Protein AF-A0A8X6P388-F1 (afdb_monomer_lite)

Secondary structure (DSSP, 8-state):
---EEEESS-TT--HHHHHHHHHHTT--EEEEEEEEETTTTEEEEEEEEEEPP-TTGGGGGG--EETTEE-EEEE----------

Structure (mmCIF, N/CA/C/O backbone):
data_AF-A0A8X6P388-F1
#
_entry.id   AF-A0A8X6P388-F1
#
loop_
_atom_site.group_PDB
_atom_site.id
_atom_site.type_symbol
_atom_site.label_atom_id
_atom_site.label_alt_id
_atom_site.label_comp_id
_atom_site.label_asym_id
_atom_site.label_entity_id
_atom_site.label_seq_id
_atom_site.pdbx_PDB_ins_code
_atom_site.Cartn_x
_atom_site.Cartn_y
_atom_site.Cartn_z
_atom_site.occupancy
_atom_site.B_iso_or_equiv
_atom_site.auth_seq_id
_atom_site.auth_comp_id
_atom_site.auth_asym_id
_atom_site.auth_atom_id
_atom_site.pdbx_PDB_model_num
ATOM 1 N N . MET A 1 1 ? 0.493 11.767 12.608 1.00 77.62 1 MET A N 1
ATOM 2 C CA . MET A 1 1 ? 0.235 11.298 11.230 1.00 77.62 1 MET A CA 1
ATOM 3 C C . MET A 1 1 ? 0.535 9.811 11.174 1.00 77.62 1 MET A C 1
ATOM 5 O O . MET A 1 1 ? 1.599 9.421 11.654 1.00 77.62 1 MET A O 1
ATOM 9 N N . LEU A 1 2 ? -0.402 8.999 10.683 1.00 91.25 2 LEU A N 1
ATOM 10 C CA . LEU A 1 2 ? -0.198 7.558 10.545 1.00 91.25 2 LEU A CA 1
ATOM 11 C C . LEU A 1 2 ? 0.796 7.292 9.407 1.00 91.25 2 LEU A C 1
ATOM 13 O O . LEU A 1 2 ? 0.715 7.926 8.362 1.00 91.25 2 LEU A O 1
ATOM 17 N N . LYS A 1 3 ? 1.739 6.374 9.617 1.00 95.44 3 LYS A N 1
ATOM 18 C CA . LYS A 1 3 ? 2.631 5.863 8.573 1.00 95.44 3 LYS A CA 1
ATOM 19 C C . LYS A 1 3 ? 2.618 4.349 8.646 1.00 95.44 3 LYS A C 1
ATOM 21 O O . LYS A 1 3 ? 2.897 3.797 9.715 1.00 95.44 3 LYS A O 1
ATOM 26 N N . VAL A 1 4 ? 2.320 3.698 7.532 1.00 96.94 4 VAL A N 1
ATOM 27 C CA . VAL A 1 4 ? 2.263 2.239 7.445 1.00 96.94 4 VAL A CA 1
ATOM 28 C C . VAL A 1 4 ? 3.246 1.720 6.406 1.00 96.94 4 VAL A C 1
ATOM 30 O O . VAL A 1 4 ? 3.613 2.421 5.467 1.00 96.94 4 VAL A O 1
ATOM 33 N N . ILE A 1 5 ? 3.692 0.488 6.610 1.00 97.44 5 ILE A N 1
ATOM 34 C CA . ILE A 1 5 ? 4.490 -0.286 5.670 1.00 97.44 5 ILE A CA 1
ATOM 35 C C . ILE A 1 5 ? 3.625 -1.413 5.132 1.00 97.44 5 ILE A C 1
ATOM 37 O O . ILE A 1 5 ? 3.107 -2.211 5.915 1.00 97.44 5 ILE A O 1
ATOM 41 N N . ILE A 1 6 ? 3.533 -1.498 3.812 1.00 97.88 6 ILE A N 1
ATOM 42 C CA . ILE A 1 6 ? 2.924 -2.612 3.091 1.00 97.88 6 ILE A CA 1
ATOM 43 C C . ILE A 1 6 ? 4.035 -3.566 2.650 1.00 97.88 6 ILE A C 1
ATOM 45 O O . ILE A 1 6 ? 5.068 -3.139 2.126 1.00 97.88 6 ILE A O 1
ATOM 49 N N . ARG A 1 7 ? 3.833 -4.861 2.901 1.00 97.25 7 ARG A N 1
ATOM 50 C CA . ARG A 1 7 ? 4.701 -5.969 2.477 1.00 97.25 7 ARG A CA 1
ATOM 51 C C . ARG A 1 7 ? 3.895 -6.982 1.675 1.00 97.25 7 ARG A C 1
ATOM 53 O O . ARG A 1 7 ? 2.689 -7.076 1.882 1.00 97.25 7 ARG A O 1
ATOM 60 N N . GLY A 1 8 ? 4.576 -7.793 0.868 1.00 96.38 8 GLY A N 1
ATOM 61 C CA . GLY A 1 8 ? 3.946 -8.841 0.050 1.00 96.38 8 GLY A CA 1
ATOM 62 C C . GLY A 1 8 ? 3.720 -8.441 -1.409 1.00 96.38 8 GLY A C 1
ATOM 63 O O . GLY A 1 8 ? 3.175 -9.232 -2.166 1.00 96.38 8 GLY A O 1
ATOM 64 N N . LEU A 1 9 ? 4.173 -7.245 -1.797 1.00 96.19 9 LEU A N 1
ATOM 65 C CA . LEU A 1 9 ? 4.198 -6.768 -3.180 1.00 96.19 9 LEU A CA 1
ATOM 66 C C . LEU A 1 9 ? 5.609 -6.913 -3.782 1.00 96.19 9 LEU A C 1
ATOM 68 O O . LEU A 1 9 ? 6.591 -6.829 -3.029 1.00 96.19 9 LEU A O 1
ATOM 72 N N . PRO A 1 10 ? 5.731 -7.082 -5.112 1.00 94.75 10 PRO A N 1
ATOM 73 C CA . PRO A 1 10 ? 7.006 -6.992 -5.822 1.00 94.75 10 PRO A CA 1
ATOM 74 C C . PRO A 1 10 ? 7.707 -5.646 -5.581 1.00 94.75 10 PRO A C 1
ATOM 76 O O . PRO A 1 10 ? 7.056 -4.623 -5.388 1.00 94.75 10 PRO A O 1
ATOM 79 N N . ALA A 1 11 ? 9.043 -5.622 -5.585 1.00 92.88 11 ALA A N 1
ATOM 80 C CA . ALA A 1 11 ? 9.820 -4.398 -5.332 1.00 92.88 11 ALA A CA 1
ATOM 81 C C . ALA A 1 11 ? 9.752 -3.368 -6.482 1.00 92.88 11 ALA A C 1
ATOM 83 O O . ALA A 1 11 ? 10.145 -2.212 -6.315 1.00 92.88 11 ALA A O 1
ATOM 84 N N . ASP A 1 12 ? 9.277 -3.801 -7.641 1.00 93.25 12 ASP A N 1
ATOM 85 C CA . ASP A 1 12 ? 9.066 -3.050 -8.875 1.00 93.25 12 ASP A CA 1
ATOM 86 C C . ASP A 1 12 ? 7.579 -2.772 -9.156 1.00 93.25 12 ASP A C 1
ATOM 88 O O . ASP A 1 12 ? 7.252 -2.249 -10.217 1.00 93.25 12 ASP A O 1
ATOM 92 N N . ASN A 1 13 ? 6.682 -3.076 -8.206 1.00 94.75 13 ASN A N 1
ATOM 93 C CA . ASN A 1 13 ? 5.252 -2.791 -8.338 1.00 94.75 13 ASN A CA 1
ATOM 94 C C . ASN A 1 13 ? 5.010 -1.307 -8.656 1.00 94.75 13 ASN A C 1
ATOM 96 O O . ASN A 1 13 ? 5.561 -0.429 -7.981 1.00 94.75 13 ASN A O 1
ATOM 100 N N . ASP A 1 14 ? 4.135 -1.025 -9.627 1.00 95.31 14 ASP A N 1
ATOM 101 C CA . ASP A 1 14 ? 3.815 0.348 -10.015 1.00 95.31 14 ASP A CA 1
ATOM 102 C C . ASP A 1 14 ? 3.139 1.085 -8.844 1.00 95.31 14 ASP A C 1
ATOM 104 O O . ASP A 1 14 ? 2.175 0.616 -8.230 1.00 95.31 14 ASP A O 1
ATOM 108 N N . ILE A 1 15 ? 3.671 2.260 -8.509 1.00 95.88 15 ILE A N 1
ATOM 109 C CA . ILE A 1 15 ? 3.152 3.113 -7.439 1.00 95.88 15 ILE A CA 1
ATOM 110 C C . ILE A 1 15 ? 1.758 3.645 -7.789 1.00 95.88 15 ILE A C 1
ATOM 112 O O . ILE A 1 15 ? 0.930 3.795 -6.893 1.00 95.88 15 ILE A O 1
ATOM 116 N N . LYS A 1 16 ? 1.475 3.929 -9.064 1.00 96.50 16 LYS A N 1
ATOM 117 C CA . LYS A 1 16 ? 0.161 4.416 -9.503 1.00 96.50 16 LYS A CA 1
ATOM 118 C C . LYS A 1 16 ? -0.906 3.342 -9.342 1.00 96.50 16 LYS A C 1
ATOM 120 O O . LYS A 1 16 ? -1.974 3.636 -8.81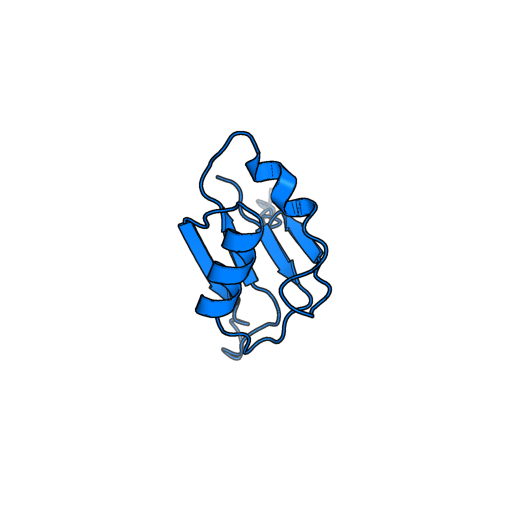8 1.00 96.50 16 LYS A O 1
ATOM 125 N N . GLU A 1 17 ? -0.599 2.106 -9.728 1.00 96.00 17 GLU A N 1
ATOM 126 C CA . GLU A 1 17 ? -1.499 0.969 -9.511 1.00 96.00 17 GLU A CA 1
ATOM 127 C C . GLU A 1 17 ? -1.733 0.737 -8.018 1.00 96.00 17 GLU A C 1
ATOM 129 O O . GLU A 1 17 ? -2.876 0.622 -7.587 1.00 96.00 17 GLU A O 1
ATOM 134 N N . LEU A 1 18 ? -0.673 0.790 -7.204 1.00 97.31 18 LEU A N 1
ATOM 135 C CA . LEU A 1 18 ? -0.790 0.693 -5.750 1.00 97.31 18 LEU A CA 1
ATOM 136 C C . LEU A 1 18 ? -1.695 1.789 -5.160 1.00 97.31 18 LEU A C 1
ATOM 138 O O . LEU A 1 18 ? -2.502 1.506 -4.278 1.00 97.31 18 LEU A O 1
ATOM 142 N N . ILE A 1 19 ? -1.580 3.035 -5.630 1.00 98.06 19 ILE A N 1
ATOM 143 C CA . ILE A 1 19 ? -2.461 4.132 -5.202 1.00 98.06 19 ILE A CA 1
ATOM 144 C C . ILE A 1 19 ? -3.915 3.833 -5.574 1.00 98.06 19 ILE A C 1
ATOM 146 O O . ILE A 1 19 ? -4.785 3.969 -4.715 1.00 98.06 19 ILE A O 1
ATOM 150 N N . ASN A 1 20 ? -4.172 3.403 -6.811 1.00 98.06 20 ASN A N 1
ATOM 151 C CA . ASN A 1 20 ? -5.521 3.087 -7.278 1.00 98.06 20 ASN A CA 1
ATOM 152 C C . ASN A 1 20 ? -6.151 1.962 -6.444 1.00 98.06 20 ASN A C 1
ATOM 154 O O . ASN A 1 20 ? -7.280 2.096 -5.988 1.00 98.06 20 ASN A O 1
ATOM 158 N N . GLU A 1 21 ? -5.409 0.889 -6.171 1.00 97.88 21 GLU A N 1
ATOM 159 C CA . GLU A 1 21 ? -5.878 -0.222 -5.335 1.00 97.88 21 GLU A CA 1
ATOM 160 C C . GLU A 1 21 ? -6.198 0.230 -3.901 1.00 97.88 21 GLU A C 1
ATOM 162 O O . GLU A 1 21 ? -7.242 -0.110 -3.348 1.00 97.88 21 GLU A O 1
ATOM 167 N N . ILE A 1 22 ? -5.350 1.070 -3.297 1.00 96.75 22 ILE A N 1
ATOM 168 C CA . ILE A 1 22 ? -5.613 1.638 -1.964 1.00 96.75 22 ILE A CA 1
ATOM 169 C C . ILE A 1 22 ? -6.891 2.501 -1.974 1.00 96.75 22 ILE A C 1
ATOM 171 O O . ILE A 1 22 ? -7.672 2.451 -1.020 1.00 96.75 22 ILE A O 1
ATOM 175 N N . GLN A 1 23 ? -7.135 3.248 -3.056 1.00 96.81 23 GLN A N 1
ATOM 176 C CA . GLN A 1 23 ? -8.353 4.043 -3.245 1.00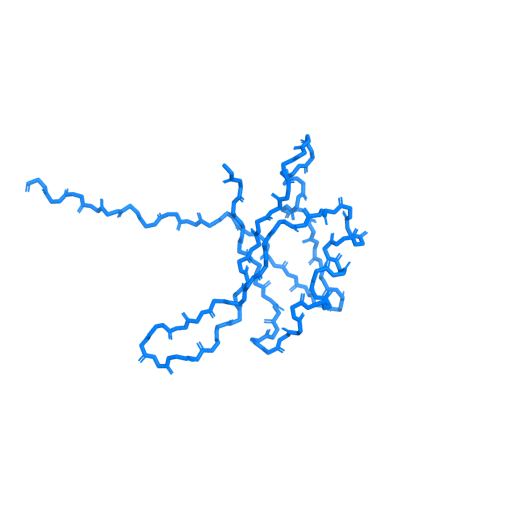 96.81 23 GLN A CA 1
ATOM 177 C C . GLN A 1 23 ? -9.603 3.183 -3.435 1.00 96.81 23 GLN A C 1
ATOM 179 O O . GLN A 1 23 ? -10.651 3.525 -2.889 1.00 96.81 23 GLN A O 1
ATOM 184 N N . LEU A 1 24 ? -9.501 2.047 -4.130 1.00 97.06 24 LEU A N 1
ATOM 185 C CA . LEU A 1 24 ? -10.592 1.073 -4.249 1.00 97.06 24 LEU A CA 1
ATOM 186 C C . LEU A 1 24 ? -10.983 0.472 -2.890 1.00 97.06 24 LEU A C 1
ATOM 188 O O . LEU A 1 24 ? -12.147 0.147 -2.674 1.00 97.06 24 LEU A O 1
ATOM 192 N N . HIS A 1 25 ? -10.043 0.402 -1.945 1.00 95.88 25 HIS A N 1
ATOM 193 C CA . HIS A 1 25 ? -10.313 0.051 -0.549 1.00 95.88 25 HIS A CA 1
ATOM 194 C C . HIS A 1 25 ? -10.875 1.206 0.301 1.00 95.88 25 HIS A C 1
ATOM 196 O O . HIS A 1 25 ? -11.048 1.040 1.505 1.00 95.88 25 HIS A O 1
ATOM 202 N N . GLY A 1 26 ? -11.161 2.370 -0.291 1.00 96.06 26 GLY A N 1
ATOM 203 C CA . GLY A 1 26 ? -11.746 3.524 0.398 1.00 96.06 26 GLY A CA 1
ATOM 204 C C . GLY A 1 26 ? -10.731 4.460 1.064 1.00 96.06 26 GLY A C 1
ATOM 205 O O . GLY A 1 26 ? -11.124 5.407 1.746 1.00 96.06 26 GLY A O 1
ATOM 206 N N . PHE A 1 27 ? -9.426 4.253 0.860 1.00 96.12 27 PHE A N 1
ATOM 207 C CA . PHE A 1 27 ? -8.383 5.084 1.465 1.00 96.12 27 PHE A CA 1
ATOM 208 C C . PHE A 1 27 ? -7.742 6.019 0.442 1.00 96.12 27 PHE A C 1
ATOM 210 O O . PHE A 1 27 ? -7.294 5.605 -0.618 1.00 96.12 27 PHE A O 1
ATOM 217 N N . ASN A 1 28 ? -7.596 7.294 0.796 1.00 95.06 28 ASN A N 1
ATOM 218 C CA . ASN A 1 28 ? -6.873 8.260 -0.028 1.00 95.06 28 ASN A CA 1
ATOM 219 C C . ASN A 1 28 ? -5.483 8.507 0.567 1.00 95.06 28 ASN A C 1
ATOM 221 O O . ASN A 1 28 ? -5.398 9.151 1.611 1.00 95.06 28 ASN A O 1
ATOM 225 N N . PRO A 1 29 ? -4.386 8.006 -0.024 1.00 96.50 29 PRO A N 1
ATOM 226 C CA . PRO A 1 29 ? -3.051 8.281 0.486 1.00 96.50 29 PRO A CA 1
ATOM 227 C C . PRO A 1 29 ? -2.573 9.687 0.104 1.00 96.50 29 PRO A C 1
ATOM 229 O O . PRO A 1 29 ? -2.707 10.108 -1.039 1.00 96.50 29 PRO A O 1
ATOM 232 N N . ASP A 1 30 ? -1.967 10.397 1.059 1.00 96.75 30 ASP A N 1
ATOM 233 C CA . ASP A 1 30 ? -1.261 11.658 0.793 1.00 96.75 30 ASP A CA 1
ATOM 234 C C . ASP A 1 30 ? 0.164 11.399 0.264 1.00 96.75 30 ASP A C 1
ATOM 236 O O . ASP A 1 30 ? 0.737 12.246 -0.415 1.00 96.75 30 ASP A O 1
ATOM 240 N N . HIS A 1 31 ? 0.754 10.234 0.572 1.00 97.19 31 HIS A N 1
ATOM 241 C CA . HIS A 1 31 ? 2.075 9.831 0.074 1.00 97.19 31 HIS A CA 1
ATOM 242 C C . HIS A 1 31 ? 2.198 8.310 -0.060 1.00 97.19 31 HIS A C 1
ATOM 244 O O . HIS A 1 31 ? 1.804 7.571 0.848 1.00 97.19 31 HIS A O 1
ATOM 250 N N . VAL A 1 32 ? 2.819 7.857 -1.153 1.00 97.75 32 VAL A N 1
ATOM 251 C CA . VAL A 1 32 ? 3.198 6.458 -1.401 1.00 97.75 32 VAL A CA 1
ATOM 252 C C . VAL A 1 32 ? 4.605 6.420 -1.993 1.00 97.75 32 VAL A C 1
ATOM 254 O O . VAL A 1 32 ? 4.915 7.167 -2.918 1.00 97.75 32 VAL A O 1
ATOM 257 N N . SER A 1 33 ? 5.473 5.555 -1.470 1.00 95.88 33 SER A N 1
ATOM 258 C CA . SER A 1 33 ? 6.819 5.348 -2.019 1.00 95.88 33 SER A CA 1
ATOM 259 C C . SER A 1 33 ? 7.351 3.956 -1.712 1.00 95.88 33 SER A C 1
ATOM 261 O O . SER A 1 33 ? 7.155 3.456 -0.603 1.00 95.88 33 SER A O 1
ATOM 263 N N . VAL A 1 34 ? 8.110 3.374 -2.638 1.00 95.56 34 VAL A N 1
ATOM 264 C CA . VAL A 1 34 ? 8.940 2.198 -2.352 1.00 95.56 34 VAL A CA 1
ATOM 265 C C . VAL A 1 34 ? 10.092 2.581 -1.414 1.00 95.56 34 VAL A C 1
ATOM 267 O O . VAL A 1 34 ? 10.610 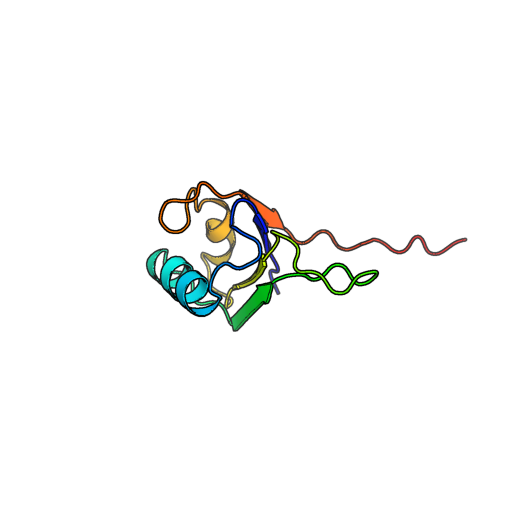3.698 -1.458 1.00 95.56 34 VAL A O 1
ATOM 270 N N . LEU A 1 35 ? 10.473 1.684 -0.508 1.00 93.31 35 LEU A N 1
ATOM 271 C CA . LEU A 1 35 ? 11.665 1.861 0.315 1.00 93.31 35 LEU A CA 1
ATOM 272 C C . LEU A 1 35 ? 12.892 1.335 -0.420 1.00 93.31 35 LEU A C 1
ATOM 274 O O . LEU A 1 35 ? 12.861 0.260 -1.010 1.00 93.31 35 LEU A O 1
ATOM 278 N N . HIS A 1 36 ? 14.000 2.057 -0.298 1.00 91.88 36 HIS A N 1
ATOM 279 C CA . HIS A 1 36 ? 15.280 1.659 -0.870 1.00 91.88 36 HIS A CA 1
ATOM 280 C C . HIS A 1 36 ? 16.239 1.205 0.225 1.00 91.88 36 HIS A C 1
ATOM 282 O O . HIS A 1 36 ? 16.310 1.799 1.310 1.00 91.88 36 HIS A O 1
ATOM 288 N N . ASN A 1 37 ? 17.024 0.176 -0.076 1.00 88.25 37 ASN A N 1
ATOM 289 C CA . ASN A 1 37 ? 18.193 -0.140 0.718 1.00 88.25 37 ASN A CA 1
ATOM 290 C C . ASN A 1 37 ? 19.256 0.934 0.450 1.00 88.25 37 ASN A C 1
ATOM 292 O O . ASN A 1 37 ? 19.752 1.087 -0.661 1.00 88.25 37 ASN A O 1
ATOM 296 N N . ARG A 1 38 ? 19.605 1.693 1.492 1.00 86.81 38 ARG A N 1
ATOM 297 C CA . ARG A 1 38 ? 20.532 2.828 1.386 1.00 86.81 38 ARG A CA 1
ATOM 298 C C . ARG A 1 38 ? 21.957 2.421 1.022 1.00 86.81 38 ARG A C 1
ATOM 300 O O . ARG A 1 38 ? 22.701 3.262 0.542 1.00 86.81 38 ARG A O 1
ATOM 307 N N . HIS A 1 39 ? 22.348 1.175 1.287 1.00 89.81 39 HIS A N 1
ATOM 308 C CA . HIS A 1 39 ? 23.719 0.726 1.055 1.00 89.81 39 HIS A CA 1
ATOM 309 C C . HIS A 1 39 ? 24.005 0.459 -0.427 1.00 89.81 39 HIS A C 1
ATOM 311 O O . HIS A 1 39 ? 25.059 0.833 -0.922 1.00 89.81 39 HIS A O 1
ATOM 317 N N . ASN A 1 40 ? 23.063 -0.166 -1.133 1.00 88.50 40 ASN A N 1
ATOM 318 C CA . ASN A 1 40 ? 23.218 -0.589 -2.529 1.00 88.50 40 ASN A CA 1
ATOM 319 C C . ASN A 1 40 ? 22.228 0.104 -3.488 1.00 88.50 40 ASN A C 1
ATOM 321 O O . ASN A 1 40 ? 22.184 -0.234 -4.665 1.00 88.50 40 ASN A O 1
ATOM 325 N N . ASN A 1 41 ? 21.427 1.049 -2.987 1.00 85.31 41 ASN A N 1
ATOM 326 C CA . ASN A 1 41 ? 20.415 1.808 -3.724 1.00 85.31 41 ASN A CA 1
ATOM 327 C C . ASN A 1 41 ? 19.375 0.948 -4.471 1.00 85.31 41 ASN A C 1
ATOM 329 O O . ASN A 1 41 ? 18.798 1.385 -5.464 1.00 85.31 41 ASN A O 1
ATOM 333 N N . THR A 1 42 ? 19.116 -0.277 -4.006 1.00 89.25 42 THR A N 1
ATOM 334 C CA . THR A 1 42 ? 18.113 -1.158 -4.622 1.00 89.25 42 THR A CA 1
ATOM 335 C C . THR A 1 42 ? 16.761 -1.023 -3.936 1.00 89.25 42 THR A C 1
ATOM 337 O O . THR A 1 42 ? 16.690 -0.854 -2.714 1.00 89.25 42 THR A O 1
ATOM 340 N N . ASN A 1 43 ? 15.676 -1.171 -4.697 1.00 90.19 43 ASN A N 1
ATOM 341 C CA . ASN A 1 43 ? 14.328 -1.245 -4.138 1.00 90.19 43 ASN A CA 1
ATOM 342 C C . ASN A 1 43 ? 14.200 -2.445 -3.196 1.00 90.19 43 ASN A C 1
ATOM 344 O O . ASN A 1 43 ? 14.692 -3.539 -3.469 1.00 90.19 43 ASN A O 1
ATOM 348 N N . MET A 1 44 ? 13.514 -2.234 -2.082 1.00 91.00 44 MET A N 1
ATOM 349 C CA . MET A 1 44 ? 13.046 -3.293 -1.202 1.00 91.00 44 MET A CA 1
ATOM 350 C C . MET A 1 44 ? 11.565 -3.556 -1.495 1.00 91.00 44 MET A C 1
ATOM 352 O O . MET A 1 44 ? 10.847 -2.615 -1.829 1.00 91.00 44 MET A O 1
ATOM 356 N N . PRO A 1 45 ? 11.062 -4.785 -1.293 1.00 93.69 45 PRO A N 1
ATOM 357 C CA . PRO A 1 45 ? 9.635 -5.107 -1.408 1.00 93.69 45 PRO A CA 1
ATOM 358 C C . PRO A 1 45 ? 8.843 -4.580 -0.194 1.00 93.69 45 PRO A C 1
ATOM 360 O O . PRO A 1 45 ? 8.180 -5.324 0.532 1.00 93.69 45 PRO A O 1
ATOM 363 N N . LEU A 1 46 ? 8.996 -3.286 0.094 1.00 95.75 46 LEU A N 1
ATOM 364 C CA . LEU A 1 46 ? 8.412 -2.562 1.214 1.00 95.75 46 LEU A CA 1
ATOM 365 C C . LEU A 1 46 ? 7.930 -1.204 0.709 1.00 95.75 46 LEU A C 1
ATOM 367 O O . LEU A 1 46 ? 8.734 -0.400 0.239 1.00 95.75 46 LEU A O 1
ATOM 371 N N . PHE A 1 47 ? 6.645 -0.919 0.880 1.00 97.38 47 PHE A N 1
ATOM 372 C CA . PHE A 1 47 ? 6.044 0.341 0.449 1.00 97.38 47 PHE A CA 1
ATOM 373 C C . PHE A 1 47 ? 5.616 1.150 1.664 1.00 97.38 47 PHE A C 1
ATOM 375 O O . PHE A 1 47 ? 4.870 0.667 2.515 1.00 97.38 47 PHE A O 1
ATOM 382 N N . LEU A 1 48 ? 6.107 2.381 1.761 1.00 97.12 48 LEU A N 1
ATOM 383 C CA . LEU A 1 48 ? 5.657 3.354 2.744 1.00 97.12 48 LEU A CA 1
ATOM 384 C C . LEU A 1 48 ? 4.395 4.030 2.225 1.00 97.12 48 LEU A C 1
ATOM 386 O O . LEU A 1 48 ? 4.428 4.674 1.179 1.00 97.12 48 LEU A O 1
ATOM 390 N N . VAL A 1 49 ? 3.321 3.935 3.002 1.00 97.56 49 VAL A N 1
ATOM 391 C CA . VAL A 1 49 ? 2.055 4.609 2.726 1.00 97.56 49 VAL A CA 1
ATOM 392 C C . VAL A 1 49 ? 1.709 5.527 3.885 1.00 97.56 49 VAL A C 1
ATOM 394 O O . VAL A 1 49 ? 1.825 5.178 5.066 1.00 97.56 49 VAL A O 1
ATOM 397 N N . VAL A 1 50 ? 1.281 6.728 3.530 1.00 96.94 50 VAL A N 1
ATOM 398 C CA . VAL A 1 50 ? 0.802 7.738 4.459 1.00 96.94 50 VAL A CA 1
ATOM 399 C C . VAL A 1 50 ? -0.642 8.057 4.077 1.00 96.94 50 VAL A C 1
ATOM 401 O O . VAL A 1 50 ? -0.866 8.848 3.161 1.00 96.94 50 VAL A O 1
ATOM 404 N N . PRO A 1 51 ? -1.629 7.410 4.719 1.00 95.38 51 PRO A N 1
ATOM 405 C CA . PRO A 1 51 ? -3.031 7.676 4.437 1.00 95.38 51 PRO A CA 1
ATOM 406 C C . PRO A 1 51 ? -3.418 9.087 4.884 1.00 95.38 51 PRO A C 1
ATOM 408 O O . PRO A 1 51 ? -2.958 9.565 5.931 1.00 95.38 51 PRO A O 1
ATOM 411 N N . ARG A 1 52 ? -4.301 9.733 4.119 1.00 94.94 52 ARG A N 1
ATOM 412 C CA . ARG A 1 52 ? -4.972 10.961 4.539 1.00 94.94 52 ARG A CA 1
ATOM 413 C C . ARG A 1 5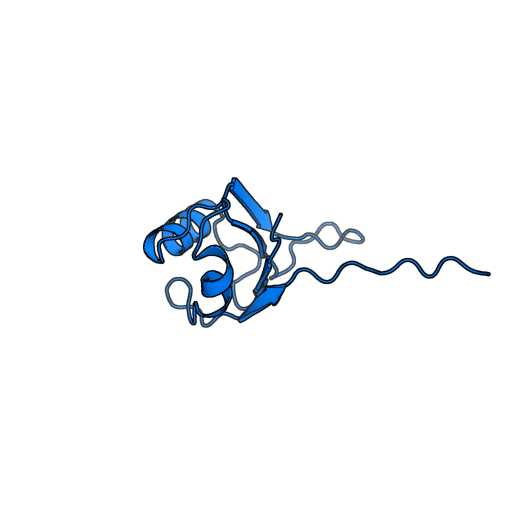2 ? -5.779 10.682 5.795 1.00 94.94 52 ARG A C 1
ATOM 415 O O . ARG A 1 52 ? -6.446 9.658 5.908 1.00 94.94 52 ARG A O 1
ATOM 422 N N . LYS A 1 53 ? -5.716 11.606 6.752 1.00 92.50 53 LYS A N 1
ATOM 423 C CA . LYS A 1 53 ? -6.410 11.463 8.033 1.00 92.50 53 LYS A CA 1
ATOM 424 C C . LYS A 1 53 ? -7.932 11.464 7.829 1.00 92.50 53 LYS A C 1
ATOM 426 O O . LYS A 1 53 ? -8.487 12.418 7.297 1.00 92.50 53 LYS A O 1
ATOM 431 N N . SER A 1 54 ? -8.580 10.427 8.337 1.00 91.06 54 SER A N 1
ATOM 432 C CA . SER A 1 54 ? -10.025 10.208 8.416 1.00 91.06 54 SER A CA 1
ATOM 433 C C . SER A 1 54 ? -10.361 9.479 9.727 1.00 91.06 54 SER A C 1
ATOM 435 O O . SER A 1 54 ? -9.459 9.057 10.458 1.00 91.06 54 SER A O 1
ATOM 437 N N . HIS A 1 55 ? -11.650 9.325 10.043 1.00 88.94 55 HIS A N 1
ATOM 438 C CA . HIS A 1 55 ? -12.087 8.542 11.207 1.00 88.94 55 HIS A CA 1
ATOM 439 C C . HIS A 1 55 ? -11.698 7.057 11.093 1.00 88.94 55 HIS A C 1
ATOM 441 O O . HIS A 1 55 ? -11.355 6.431 12.091 1.00 88.94 55 HIS A O 1
ATOM 447 N N . GLU A 1 56 ? -11.645 6.538 9.869 1.00 91.62 56 GLU A N 1
ATOM 448 C CA . GLU A 1 56 ? -11.448 5.117 9.559 1.00 91.62 56 GLU A CA 1
ATOM 449 C C . GLU A 1 56 ? -9.995 4.785 9.195 1.00 91.62 56 GLU A C 1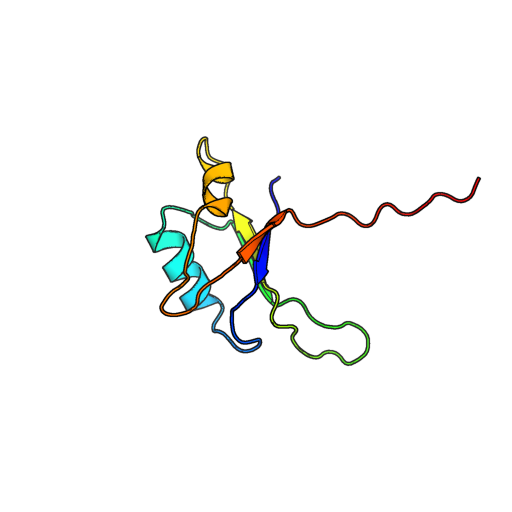
ATOM 451 O O . GLU A 1 56 ? -9.675 3.659 8.844 1.00 91.62 56 GLU A O 1
ATOM 456 N N . THR A 1 57 ? -9.056 5.734 9.296 1.00 91.25 57 THR A N 1
ATOM 457 C CA . THR A 1 57 ? -7.661 5.534 8.847 1.00 91.25 57 THR A CA 1
ATOM 458 C C . THR A 1 57 ? -6.956 4.333 9.504 1.00 91.25 57 THR A C 1
ATOM 460 O O . THR A 1 57 ? -5.984 3.822 8.955 1.00 91.25 57 THR A O 1
ATOM 463 N N . GLN A 1 58 ? -7.419 3.869 10.670 1.00 93.38 58 GLN A N 1
ATOM 464 C CA . GLN A 1 58 ? -6.902 2.658 11.324 1.00 93.38 58 GLN A CA 1
ATOM 465 C C . GLN A 1 58 ? -7.333 1.364 10.614 1.00 93.38 58 GLN A C 1
ATOM 467 O O . GLN A 1 58 ? -6.629 0.363 10.695 1.00 93.38 58 GLN A O 1
ATOM 472 N N . GLU A 1 59 ? -8.445 1.370 9.883 1.00 96.44 59 GLU A N 1
ATOM 473 C CA . GLU A 1 59 ? -8.964 0.193 9.180 1.00 96.44 59 GLU A CA 1
ATOM 474 C C . GLU A 1 59 ? -8.085 -0.227 8.000 1.00 96.44 59 GLU A C 1
ATOM 476 O O . GLU A 1 59 ? -8.182 -1.362 7.540 1.00 96.44 59 GLU A O 1
ATOM 481 N N . ILE A 1 60 ? -7.140 0.623 7.576 1.00 97.00 60 ILE A N 1
ATOM 482 C CA . ILE A 1 60 ? -6.145 0.278 6.554 1.00 97.00 60 ILE A CA 1
ATOM 483 C C . ILE A 1 60 ? -5.356 -0.987 6.922 1.00 97.00 60 ILE A C 1
ATOM 485 O O . ILE A 1 60 ? -4.903 -1.708 6.043 1.00 97.00 60 ILE A O 1
ATOM 489 N N . TYR A 1 61 ? -5.211 -1.308 8.213 1.00 97.50 61 TYR A N 1
ATOM 490 C CA . TYR A 1 61 ? -4.554 -2.543 8.653 1.00 97.50 61 TYR A CA 1
ATOM 491 C C . TYR A 1 61 ? -5.319 -3.821 8.293 1.00 97.50 61 TYR A C 1
ATOM 493 O O . TYR A 1 61 ? -4.721 -4.897 8.306 1.00 97.50 61 TYR A O 1
ATOM 501 N N . ASN A 1 62 ? -6.607 -3.707 7.964 1.00 97.31 62 ASN A N 1
ATOM 502 C CA . ASN A 1 62 ? -7.483 -4.832 7.663 1.00 97.31 62 ASN A CA 1
ATOM 503 C C . ASN A 1 62 ? -7.494 -5.204 6.175 1.00 97.31 62 ASN A C 1
ATOM 505 O O . ASN A 1 62 ? -8.106 -6.212 5.830 1.00 97.31 62 ASN A O 1
ATOM 509 N N . ILE A 1 63 ? -6.825 -4.440 5.301 1.00 97.31 63 ILE A N 1
ATOM 510 C CA . ILE A 1 63 ? -6.721 -4.763 3.871 1.00 97.31 63 ILE A CA 1
ATOM 511 C C . ILE A 1 63 ? -5.951 -6.086 3.712 1.00 97.31 63 ILE A C 1
ATOM 513 O O . ILE A 1 63 ? -4.762 -6.143 4.047 1.00 97.31 63 ILE A O 1
ATOM 517 N N . PRO A 1 64 ? -6.589 -7.157 3.202 1.00 97.00 64 PRO A N 1
ATOM 518 C CA . PRO A 1 64 ? -5.949 -8.465 3.114 1.00 97.00 64 PRO A CA 1
ATOM 519 C C . PRO A 1 64 ? -5.093 -8.611 1.851 1.00 97.00 64 PRO A C 1
ATOM 521 O O . PRO A 1 64 ? -4.096 -9.337 1.862 1.00 97.00 64 PRO A O 1
ATOM 524 N N . ASN A 1 65 ? -5.483 -7.930 0.769 1.00 97.62 65 ASN A N 1
ATOM 525 C CA . ASN A 1 65 ? -4.886 -8.045 -0.555 1.00 97.62 65 ASN A CA 1
ATOM 526 C C . ASN A 1 65 ? -4.811 -6.674 -1.231 1.00 97.62 65 ASN A C 1
ATOM 528 O O . ASN A 1 65 ? -5.615 -5.804 -0.926 1.00 97.62 65 ASN A O 1
ATOM 532 N N . ILE A 1 66 ? -3.865 -6.519 -2.152 1.00 96.81 66 ILE A N 1
ATOM 533 C CA . ILE A 1 66 ? -3.778 -5.411 -3.110 1.00 96.81 66 ILE A CA 1
ATOM 534 C C . ILE A 1 66 ? -3.646 -6.055 -4.487 1.00 96.81 66 ILE A C 1
ATOM 536 O O . ILE A 1 66 ? -2.711 -6.834 -4.707 1.00 96.81 66 ILE A O 1
ATOM 540 N N . GLY A 1 67 ? -4.606 -5.809 -5.381 1.00 93.75 67 GLY A N 1
ATOM 541 C CA . GLY A 1 67 ? -4.793 -6.635 -6.571 1.00 93.75 67 GLY A CA 1
ATOM 542 C C . GLY A 1 67 ? -4.851 -8.128 -6.210 1.00 93.75 67 GLY A C 1
ATOM 543 O O . GLY A 1 67 ? -5.589 -8.551 -5.319 1.00 93.75 67 GLY A O 1
ATOM 544 N N . TYR A 1 68 ? -4.014 -8.935 -6.864 1.00 95.12 68 TYR A N 1
ATOM 545 C CA . TYR A 1 68 ? -3.902 -10.379 -6.608 1.00 95.12 68 TYR A CA 1
ATOM 546 C C . TYR A 1 68 ? -2.900 -10.751 -5.504 1.00 95.12 68 TYR A C 1
ATOM 548 O O . TYR A 1 68 ? -2.734 -11.931 -5.188 1.00 95.12 68 TYR A O 1
ATOM 556 N N . PHE A 1 69 ? -2.208 -9.775 -4.912 1.00 97.12 69 PHE A N 1
ATOM 557 C CA . PHE A 1 69 ? -1.175 -10.033 -3.915 1.00 97.12 69 PHE A CA 1
ATOM 558 C C . PHE A 1 69 ? -1.753 -10.020 -2.510 1.00 97.12 69 PHE A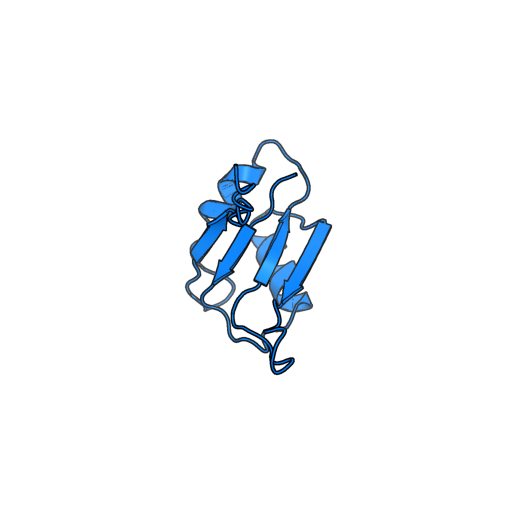 C 1
ATOM 560 O O . PHE A 1 69 ? -2.344 -9.032 -2.078 1.00 97.12 69 PHE A O 1
ATOM 567 N N . ARG A 1 70 ? -1.499 -11.087 -1.748 1.00 97.88 70 ARG A N 1
ATOM 568 C CA . ARG A 1 70 ? -1.754 -11.089 -0.307 1.00 97.88 70 ARG A CA 1
ATOM 569 C C . ARG A 1 70 ? -0.730 -10.205 0.390 1.00 97.88 70 ARG A C 1
ATOM 571 O O . ARG A 1 70 ? 0.473 -10.451 0.291 1.00 97.88 70 ARG A O 1
ATOM 578 N N . VAL A 1 71 ? -1.202 -9.215 1.139 1.00 98.06 71 VAL A N 1
ATOM 579 C CA . VAL A 1 71 ? -0.334 -8.218 1.771 1.00 98.06 71 VAL A CA 1
ATOM 580 C C . VAL A 1 71 ? -0.389 -8.271 3.289 1.00 98.06 71 VAL A C 1
ATOM 582 O O . VAL A 1 71 ? -1.286 -8.844 3.905 1.00 98.06 71 VAL A O 1
ATOM 585 N N . LYS A 1 72 ? 0.615 -7.658 3.914 1.00 98.25 72 LYS A N 1
ATOM 586 C CA . LYS A 1 72 ? 0.609 -7.349 5.343 1.00 98.25 72 LYS A CA 1
ATOM 587 C C . LYS A 1 72 ? 0.901 -5.873 5.535 1.00 98.25 72 LYS A C 1
ATOM 589 O O . LYS A 1 72 ? 1.971 -5.402 5.144 1.00 98.25 72 LYS A O 1
ATOM 594 N N . ILE A 1 73 ? -0.022 -5.176 6.188 1.00 97.81 73 ILE A N 1
ATOM 595 C CA . ILE A 1 73 ? 0.103 -3.756 6.510 1.00 97.81 73 ILE A CA 1
ATOM 596 C C . ILE A 1 73 ? 0.468 -3.620 7.987 1.00 97.81 73 ILE A C 1
ATOM 598 O O . ILE A 1 73 ? -0.132 -4.243 8.859 1.00 97.81 73 ILE A O 1
ATOM 602 N N . MET A 1 74 ? 1.521 -2.860 8.279 1.00 96.12 74 MET A N 1
ATOM 603 C CA . MET A 1 74 ? 2.067 -2.718 9.631 1.00 96.12 74 MET A CA 1
ATOM 604 C C . MET A 1 74 ? 2.421 -1.267 9.921 1.00 96.12 74 MET A C 1
ATOM 606 O O . MET A 1 74 ? 2.843 -0.543 9.025 1.00 96.12 74 MET A O 1
ATOM 610 N N . ALA A 1 75 ? 2.327 -0.843 11.180 1.00 95.00 75 ALA A N 1
ATOM 611 C CA . ALA A 1 75 ? 2.821 0.470 11.578 1.00 95.00 75 ALA A CA 1
ATOM 612 C C . ALA A 1 75 ? 4.319 0.604 11.253 1.00 95.00 75 ALA A C 1
ATOM 614 O O . ALA A 1 75 ? 5.110 -0.314 11.510 1.00 95.00 75 ALA A O 1
ATOM 615 N N . LEU A 1 76 ? 4.731 1.761 10.731 1.00 92.94 76 LEU A N 1
ATOM 616 C CA . LEU A 1 76 ? 6.148 2.083 10.600 1.00 92.94 76 LEU A CA 1
ATOM 617 C C . LEU A 1 76 ? 6.769 2.151 12.002 1.00 92.94 76 LEU A C 1
ATOM 619 O O . LEU A 1 76 ? 6.516 3.088 12.763 1.00 92.94 76 LEU A O 1
ATOM 623 N N . LYS A 1 77 ? 7.614 1.173 12.343 1.00 84.75 77 LYS A N 1
ATOM 624 C CA . LYS A 1 77 ? 8.378 1.204 13.593 1.00 84.75 77 LYS A CA 1
ATOM 625 C C . LYS A 1 77 ? 9.386 2.349 13.527 1.00 84.75 77 LYS A C 1
ATOM 627 O O . LYS A 1 77 ? 10.277 2.351 12.678 1.00 84.75 77 LYS A O 1
ATOM 632 N N . LYS A 1 78 ? 9.270 3.313 14.440 1.00 72.75 78 LYS A N 1
ATOM 633 C CA . LYS A 1 78 ? 10.340 4.286 14.666 1.00 72.75 78 LYS A CA 1
ATOM 634 C C . LYS A 1 78 ? 11.528 3.537 15.261 1.00 72.75 78 LYS A C 1
ATOM 636 O O . LYS A 1 78 ? 11.368 2.804 16.234 1.00 72.75 78 LYS A O 1
ATOM 641 N N . LYS A 1 79 ? 12.717 3.729 14.693 1.00 68.06 79 LYS A N 1
ATOM 642 C CA . LYS A 1 79 ? 13.946 3.353 15.389 1.00 68.06 79 LYS A CA 1
ATOM 643 C C . LYS A 1 79 ? 14.044 4.286 16.595 1.00 68.06 79 LYS A C 1
ATOM 645 O O . LYS A 1 79 ? 14.187 5.492 16.412 1.00 68.06 79 LYS A O 1
ATOM 650 N N . ILE A 1 80 ? 13.890 3.752 17.802 1.00 58.03 80 ILE A N 1
ATOM 651 C CA . ILE A 1 80 ? 14.265 4.491 19.005 1.00 58.03 80 ILE A CA 1
ATOM 652 C C . ILE A 1 80 ? 15.787 4.566 18.935 1.00 58.03 80 ILE A C 1
ATOM 654 O O . ILE A 1 80 ? 16.464 3.540 18.989 1.00 58.03 80 ILE A O 1
ATOM 658 N N . ALA A 1 81 ? 16.324 5.759 18.691 1.00 53.00 81 ALA A N 1
ATOM 659 C CA . ALA A 1 81 ? 17.730 5.992 18.958 1.00 53.00 81 ALA A CA 1
ATOM 660 C C . ALA A 1 81 ? 17.882 5.843 20.471 1.00 53.00 81 ALA A C 1
ATOM 662 O O . ALA A 1 81 ? 17.294 6.619 21.222 1.00 53.00 81 ALA A O 1
ATOM 663 N N . CYS A 1 82 ? 18.588 4.805 20.914 1.00 46.91 82 CYS A N 1
ATOM 664 C CA . CYS A 1 82 ? 19.066 4.765 22.284 1.00 46.91 82 CYS A CA 1
ATOM 665 C C . CYS A 1 82 ? 19.959 6.002 22.437 1.00 46.91 82 CYS A C 1
ATOM 667 O O . CYS A 1 82 ? 21.028 6.059 21.827 1.00 46.91 82 CYS A O 1
ATOM 669 N N . ALA A 1 83 ? 19.483 7.022 23.149 1.00 51.25 83 ALA A N 1
ATOM 670 C CA . ALA A 1 83 ? 20.374 8.028 23.695 1.00 51.25 83 ALA A CA 1
ATOM 671 C C . ALA A 1 83 ? 21.276 7.266 24.669 1.00 51.25 83 ALA A C 1
ATOM 673 O O . ALA A 1 83 ? 20.777 6.684 25.632 1.00 51.25 83 ALA A O 1
ATOM 674 N N . MET A 1 84 ? 22.565 7.152 24.345 1.00 41.53 84 MET A N 1
ATOM 675 C CA . MET A 1 84 ? 23.541 6.643 25.302 1.00 41.53 84 MET A CA 1
ATOM 676 C C . MET A 1 84 ? 23.534 7.599 26.500 1.00 41.53 84 MET A C 1
ATOM 678 O O . MET A 1 84 ? 23.708 8.804 26.307 1.00 41.53 84 MET A O 1
ATOM 682 N N . LEU A 1 85 ? 23.227 7.050 27.680 1.00 46.38 85 LEU A N 1
ATOM 683 C CA . LEU A 1 85 ? 23.467 7.672 28.983 1.00 46.38 85 LEU A CA 1
ATOM 684 C C . LEU A 1 85 ? 24.972 7.805 29.226 1.00 46.38 85 LEU A C 1
ATOM 686 O O . LEU A 1 85 ? 25.706 6.895 28.771 1.00 46.38 85 LEU A O 1
#

Radius of gyration: 13.81 Å; chains: 1; bounding box: 36×23×39 Å

Foldseek 3Di:
DFKKKKAQADLPPDQVLQQVQCVVVVWHWPDKDFDADPVPRGTDRIMITHTDDDPCVVCSQVPQDRVPTGMGMGTDDDDPPPPDD

InterPro domains:
  IPR006579 Pre-C2HC domain [PF07530] (17-79)

Organism: Nephila pilipes (NCBI:txid299642)

Sequence (85 aa):
MLKVIIRGLPADNDIKELINEIQLHGFNPDHVSVLHNRHNNTNMPLFLVVPRKSHETQEIYNIPNIGYFRVKIMALKKKIACAML

pLDDT: mean 90.87, std 12.57, range [41.53, 98.25]